Protein AF-A0A7J8LZ00-F1 (afdb_monomer)

Secondary structure (DSSP, 8-state):
----PPPPPHHH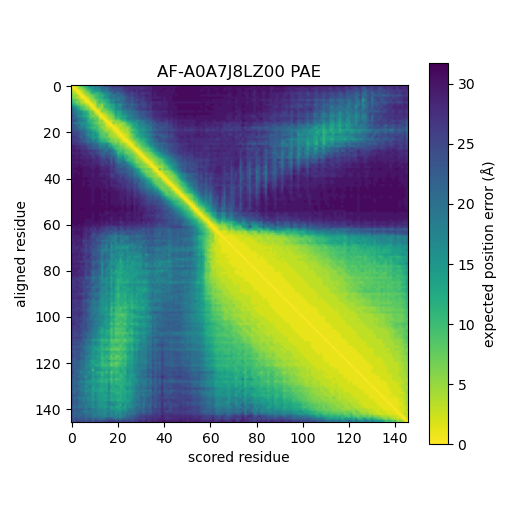HHTTS-THHHHS--------------------------------TT--PPPHHHHHHHHHHHHHHHHHHHHHHHHHHHHHHHHHHHHHHHHHHHHHHHHHHHHHHHHHHHHHHHHHHHHHHHHHHHHHHHHH--

Solvent-accessible surface area (backbone atoms only — not comparable to full-atom values): 9225 Å² total; per-residue (Å²): 136,83,82,80,73,78,77,79,61,68,66,66,65,62,68,70,54,72,65,66,69,77,72,49,74,81,79,75,78,67,73,78,79,76,74,77,79,77,85,70,84,79,77,77,86,76,80,90,77,94,79,82,88,82,86,68,96,78,73,74,77,72,49,74,64,58,51,49,51,52,48,53,54,51,50,52,52,49,52,50,52,51,52,49,53,54,50,50,51,53,51,52,52,52,49,51,52,52,52,52,50,52,52,50,51,52,52,51,52,52,52,50,53,52,50,54,48,51,50,52,54,51,52,54,52,51,51,55,52,49,53,52,51,50,54,52,49,55,53,51,54,57,60,73,75,108

Foldseek 3Di:
DPDPDDDDDPCVPVVVDDCCVLPDDPPPPPVPPPPPPPPDDDPDDDDDDDDDDDDDPPPPPDPPVSVVVVVVVVVVVVVVVVVVVVVVVVVVVVVVVVVVVVVVVVVVVSVVVVVVVVVVVVVVVVVVVVVVVVVVVVVVVVVVVD

Mean predicted aligned error: 16.86 Å

Organism: NCBI:txid34289

pLDDT: mean 75.42, std 23.78, range [36.12, 98.56]

Sequence (146 aa):
MLDNDPIPDIETNIMKWDWSELFSPSQSTGSARSSGTGSDEAKQSLTGGSTSSLKDPKQRVPTIDERKLRRMISNRASARRSRMRKRNYLENLTNEVKQLQIQNQELNNRLKSLSDLNHCLRIDNNRVRFECSILQQEVLDMRQLL

Structure (mmCIF, N/CA/C/O backbone):
data_AF-A0A7J8LZ00-F1
#
_entry.id   AF-A0A7J8LZ00-F1
#
loop_
_atom_site.group_PDB
_atom_site.id
_atom_site.type_symbol
_atom_site.label_atom_id
_atom_site.label_alt_id
_atom_site.label_comp_id
_atom_site.label_asym_id
_atom_site.label_entity_id
_atom_site.label_seq_id
_atom_site.pdbx_PDB_ins_code
_atom_site.Cartn_x
_atom_site.Cartn_y
_atom_site.Cartn_z
_atom_site.occupancy
_atom_site.B_iso_or_equiv
_atom_site.auth_seq_id
_atom_site.auth_comp_id
_atom_site.auth_asym_id
_atom_site.auth_atom_id
_atom_site.pdbx_PDB_model_num
ATOM 1 N N . MET A 1 1 ? -13.843 -10.172 54.013 1.00 38.22 1 MET A N 1
ATOM 2 C CA . MET A 1 1 ? -13.061 -9.060 53.443 1.00 38.22 1 MET A CA 1
ATOM 3 C C . MET A 1 1 ? -13.116 -9.266 51.946 1.00 38.22 1 MET A C 1
ATOM 5 O O . MET A 1 1 ? -12.584 -10.260 51.484 1.00 38.22 1 MET A O 1
ATOM 9 N N . LEU A 1 2 ? -13.936 -8.478 51.248 1.00 43.94 2 LEU A N 1
ATOM 10 C CA . LEU A 1 2 ? -13.966 -8.476 49.787 1.00 43.94 2 LEU A CA 1
ATOM 11 C C . LEU A 1 2 ? -12.918 -7.453 49.375 1.00 43.94 2 LEU A C 1
ATOM 13 O O . LEU A 1 2 ? -13.066 -6.271 49.688 1.00 43.94 2 LEU A O 1
ATOM 17 N N . ASP A 1 3 ? -11.828 -7.946 48.803 1.00 40.94 3 ASP A N 1
ATOM 18 C CA . ASP A 1 3 ? -10.742 -7.117 48.311 1.00 40.94 3 ASP A CA 1
ATOM 19 C C . ASP A 1 3 ? -11.286 -6.255 47.167 1.00 40.94 3 ASP A C 1
ATOM 21 O O . ASP A 1 3 ? -11.651 -6.740 46.097 1.00 40.94 3 ASP A O 1
ATOM 25 N N . ASN A 1 4 ? -11.429 -4.961 47.453 1.00 49.41 4 ASN A N 1
ATOM 26 C CA . ASN A 1 4 ? -11.635 -3.929 46.450 1.00 49.41 4 ASN A CA 1
ATOM 27 C C . ASN A 1 4 ? -10.302 -3.747 45.727 1.00 49.41 4 ASN A C 1
ATOM 29 O O . ASN A 1 4 ? -9.497 -2.892 46.106 1.00 49.41 4 ASN A O 1
ATOM 33 N N . ASP A 1 5 ? -10.061 -4.574 44.715 1.00 47.72 5 ASP A N 1
ATOM 34 C CA . ASP A 1 5 ? -8.969 -4.329 43.786 1.00 47.72 5 ASP A CA 1
ATOM 35 C C . ASP A 1 5 ? -9.212 -2.977 43.087 1.00 47.72 5 ASP A C 1
ATOM 37 O O . ASP A 1 5 ? -10.314 -2.725 42.583 1.00 47.72 5 ASP A O 1
ATOM 41 N N . PRO A 1 6 ? -8.221 -2.068 43.081 1.00 47.00 6 PRO A N 1
ATOM 42 C CA . PRO A 1 6 ? -8.370 -0.759 42.469 1.00 47.00 6 PRO A CA 1
ATOM 43 C C . PRO A 1 6 ? -8.613 -0.912 40.966 1.00 47.00 6 PRO A C 1
ATOM 45 O O . PRO A 1 6 ? -7.846 -1.560 40.252 1.00 47.00 6 PRO A O 1
ATOM 48 N N . ILE A 1 7 ? -9.699 -0.291 40.501 1.00 47.44 7 ILE A N 1
ATOM 49 C CA . ILE A 1 7 ? -10.093 -0.205 39.094 1.00 47.44 7 ILE A CA 1
ATOM 50 C C . ILE A 1 7 ? -8.888 0.317 38.295 1.00 47.44 7 ILE A C 1
ATOM 52 O O . ILE A 1 7 ? -8.407 1.412 38.599 1.00 47.44 7 ILE A O 1
ATOM 56 N N . PRO A 1 8 ? -8.376 -0.419 37.291 1.00 48.66 8 PRO A N 1
ATOM 57 C CA . PRO A 1 8 ? -7.324 0.104 36.437 1.00 48.66 8 PRO A CA 1
ATOM 58 C C . PRO A 1 8 ? -7.873 1.316 35.682 1.00 48.66 8 PRO A C 1
ATOM 60 O O . PRO A 1 8 ? -8.842 1.216 34.928 1.00 48.66 8 PRO A O 1
ATOM 63 N N . ASP A 1 9 ? -7.261 2.467 35.946 1.00 46.03 9 ASP A N 1
ATOM 64 C CA . ASP A 1 9 ? -7.673 3.765 35.437 1.00 46.03 9 ASP A CA 1
ATOM 65 C C . ASP A 1 9 ? -7.636 3.774 33.902 1.00 46.03 9 ASP A C 1
ATOM 67 O O . ASP A 1 9 ? -6.588 3.564 33.277 1.00 46.03 9 ASP A O 1
ATOM 71 N N . ILE A 1 10 ? -8.806 3.974 33.292 1.00 48.97 10 ILE A N 1
ATOM 72 C CA . ILE A 1 10 ? -9.041 3.910 31.840 1.00 48.97 10 ILE A CA 1
ATOM 73 C C . ILE A 1 10 ? -8.188 4.956 31.101 1.00 48.97 10 ILE A C 1
ATOM 75 O O . ILE A 1 10 ? -7.808 4.739 29.945 1.00 48.97 10 ILE A O 1
ATOM 79 N N . GLU A 1 11 ? -7.797 6.041 31.780 1.00 44.59 11 GLU A N 1
ATOM 80 C CA . GLU A 1 11 ? -6.876 7.043 31.235 1.00 44.59 11 GLU A CA 1
ATOM 81 C C . GLU A 1 11 ? -5.511 6.451 30.867 1.00 44.59 11 GLU A C 1
ATOM 83 O O . GLU A 1 11 ? -4.931 6.821 29.844 1.00 44.59 11 GLU A O 1
ATOM 88 N N . THR A 1 12 ? -5.013 5.472 31.627 1.00 48.31 12 THR A N 1
ATOM 89 C CA . THR A 1 12 ? -3.647 4.954 31.442 1.00 48.31 12 THR A CA 1
ATOM 90 C C . THR A 1 12 ? -3.482 4.079 30.200 1.00 48.31 12 THR A C 1
ATOM 92 O O . THR A 1 12 ? -2.375 3.974 29.667 1.00 48.31 12 THR A O 1
ATOM 95 N N . ASN A 1 13 ? -4.563 3.470 29.699 1.00 47.34 13 ASN A N 1
ATOM 96 C CA . ASN A 1 13 ? -4.490 2.559 28.554 1.00 47.34 13 ASN A CA 1
ATOM 97 C C . ASN A 1 13 ? -4.810 3.263 27.228 1.0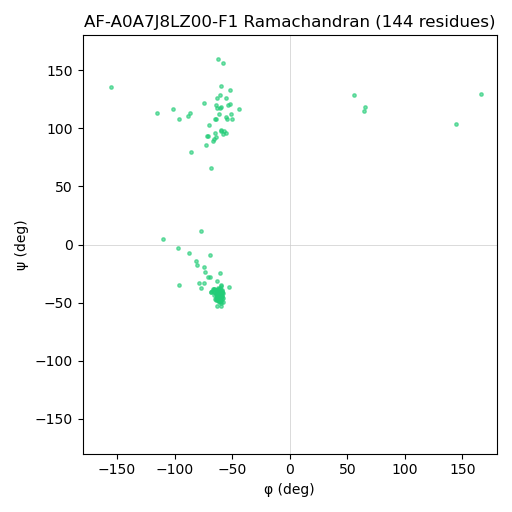0 47.34 13 ASN A C 1
ATOM 99 O O . ASN A 1 13 ? -4.178 2.978 26.216 1.00 47.34 13 ASN A O 1
ATOM 103 N N . ILE A 1 14 ? -5.722 4.240 27.230 1.00 49.75 14 ILE A N 1
ATOM 104 C CA . ILE A 1 14 ? -6.103 4.973 26.011 1.00 49.75 14 ILE A CA 1
ATOM 105 C C . ILE A 1 14 ? -5.063 6.048 25.648 1.00 49.75 14 ILE A C 1
ATOM 107 O O . ILE A 1 14 ? -4.802 6.261 24.463 1.00 49.75 14 ILE A O 1
ATOM 111 N N . MET A 1 15 ? -4.415 6.674 26.642 1.00 51.09 15 MET A N 1
ATOM 112 C CA . MET A 1 15 ? -3.390 7.714 26.429 1.00 51.09 15 MET A CA 1
ATOM 113 C C . MET A 1 15 ? -1.997 7.161 26.098 1.00 51.09 15 MET A C 1
ATOM 115 O O . MET A 1 15 ? -1.128 7.909 25.656 1.00 51.09 15 MET A O 1
ATOM 119 N N . LYS A 1 16 ? -1.752 5.858 26.301 1.00 49.28 16 LYS A N 1
ATOM 120 C CA . LYS A 1 16 ? -0.462 5.229 25.967 1.00 49.28 16 LYS A CA 1
ATOM 121 C C . LYS A 1 16 ? -0.275 5.019 24.461 1.00 49.28 16 LYS A C 1
ATOM 123 O O . LYS A 1 16 ? 0.851 4.839 24.001 1.00 49.28 16 LYS A O 1
ATOM 128 N N . TRP A 1 17 ? -1.368 5.026 23.706 1.00 55.00 17 TRP A N 1
ATOM 129 C CA . TRP A 1 17 ? -1.357 4.842 22.263 1.00 55.00 17 TRP A CA 1
ATOM 130 C C . TRP A 1 17 ? -1.386 6.223 21.616 1.00 55.00 17 TRP A C 1
ATOM 132 O O . TRP A 1 17 ? -2.394 6.923 21.679 1.00 55.00 17 TRP A O 1
ATOM 142 N N . ASP A 1 18 ? -0.265 6.637 21.028 1.00 59.06 18 ASP A N 1
ATOM 143 C CA . ASP A 1 18 ? -0.224 7.855 20.227 1.00 59.06 18 ASP A CA 1
ATOM 144 C C . ASP A 1 18 ? -1.002 7.632 18.919 1.00 59.06 18 ASP A C 1
ATOM 146 O O . ASP A 1 18 ? -0.536 6.984 17.980 1.00 59.06 18 ASP A O 1
ATOM 150 N N . TRP A 1 19 ? -2.224 8.163 18.860 1.00 57.44 19 TRP A N 1
ATOM 151 C CA . TRP A 1 19 ? -3.108 8.066 17.695 1.00 57.44 19 TRP A CA 1
ATOM 152 C C . TRP A 1 19 ? -2.613 8.892 16.494 1.00 57.44 19 TRP A C 1
ATOM 154 O O . TRP A 1 19 ? -3.141 8.745 15.388 1.00 57.44 19 TRP A O 1
ATOM 164 N N . SER A 1 20 ? -1.583 9.726 16.675 1.00 62.44 20 SER A N 1
ATOM 165 C CA . SER A 1 20 ? -1.003 10.574 15.625 1.00 62.44 20 SER A CA 1
ATOM 166 C C . SER A 1 20 ? -0.395 9.763 14.473 1.00 62.44 20 SER A C 1
ATOM 168 O O . SER A 1 20 ? -0.444 10.186 13.313 1.00 62.44 20 SER A O 1
ATOM 170 N N . GLU A 1 21 ? 0.128 8.562 14.746 1.00 59.12 21 GLU A N 1
ATOM 171 C CA . GLU A 1 21 ? 0.709 7.686 13.716 1.00 59.12 21 GLU A CA 1
ATOM 172 C C . GLU A 1 21 ? -0.348 7.073 12.782 1.00 59.12 21 GLU A C 1
ATOM 174 O O . GLU A 1 21 ? -0.076 6.809 11.606 1.00 59.12 21 GLU A O 1
ATOM 179 N N . LEU A 1 22 ? -1.579 6.890 13.267 1.00 55.34 22 LEU A N 1
ATOM 180 C CA . LEU A 1 22 ? -2.662 6.269 12.499 1.00 55.34 22 LEU A CA 1
ATOM 181 C C . LEU A 1 22 ? -3.228 7.205 11.430 1.00 55.34 22 LEU A C 1
ATOM 183 O O . LEU A 1 22 ? -3.598 6.743 10.349 1.00 55.34 22 LEU A O 1
ATOM 187 N N . PHE A 1 23 ? -3.248 8.509 11.713 1.00 55.56 23 PHE A N 1
ATOM 188 C CA . PHE A 1 23 ? -3.744 9.543 10.801 1.00 55.56 23 PHE A CA 1
ATOM 189 C C . PHE A 1 23 ? -2.646 10.230 9.991 1.00 55.56 23 PHE A C 1
ATOM 191 O O . PHE A 1 23 ? -2.952 11.066 9.140 1.00 55.56 23 PHE A O 1
ATOM 198 N N . SER A 1 24 ? -1.378 9.883 10.217 1.00 59.59 24 SER A N 1
ATOM 199 C CA . SER A 1 24 ? -0.278 10.415 9.420 1.00 59.59 24 SER A CA 1
ATOM 200 C C . SER A 1 24 ? -0.424 9.954 7.966 1.00 59.59 24 SER A C 1
ATOM 202 O O . SER A 1 24 ? -0.410 8.742 7.711 1.00 59.59 24 SER A O 1
ATOM 204 N N . PRO A 1 25 ? -0.551 10.884 6.995 1.00 53.25 25 PRO A N 1
ATOM 205 C CA . PRO A 1 25 ? -0.499 10.535 5.587 1.00 53.25 25 PRO A CA 1
ATOM 206 C C . PRO A 1 25 ? 0.811 9.797 5.345 1.00 53.25 25 PRO A C 1
ATOM 208 O O . PRO A 1 25 ? 1.877 10.315 5.689 1.00 53.25 25 PRO A O 1
ATOM 211 N N . SER A 1 26 ? 0.753 8.593 4.769 1.00 55.91 26 SER A N 1
ATOM 212 C CA . SER A 1 26 ? 1.959 7.944 4.267 1.00 55.91 26 SER A CA 1
ATOM 213 C C . SER A 1 26 ? 2.601 8.942 3.311 1.00 55.91 26 SER A C 1
ATOM 215 O O . SER A 1 26 ? 2.035 9.217 2.248 1.00 55.91 26 SER A O 1
ATOM 217 N N . GLN A 1 27 ? 3.719 9.555 3.709 1.00 50.97 27 GLN A N 1
ATOM 218 C CA . GLN A 1 27 ? 4.446 10.446 2.825 1.00 50.97 27 GLN A CA 1
ATOM 219 C C . GLN A 1 27 ? 4.950 9.574 1.686 1.00 50.97 27 GLN A C 1
ATOM 221 O O . GLN A 1 27 ? 5.961 8.885 1.791 1.00 50.97 27 GLN A O 1
ATOM 226 N N . SER A 1 28 ? 4.177 9.566 0.604 1.00 47.03 28 SER A N 1
ATOM 227 C CA . SER A 1 28 ? 4.626 9.162 -0.708 1.00 47.03 28 SER A CA 1
ATOM 228 C C . SER A 1 28 ? 5.836 10.041 -0.986 1.00 47.03 28 SER A C 1
ATOM 230 O O . SER A 1 28 ? 5.704 11.180 -1.439 1.00 47.03 28 SER A O 1
ATOM 232 N N . THR A 1 29 ? 7.029 9.517 -0.716 1.00 50.34 29 THR A N 1
ATOM 233 C CA . THR A 1 29 ? 8.264 9.980 -1.336 1.00 50.34 29 THR A CA 1
ATOM 234 C C . THR A 1 29 ? 8.180 9.577 -2.805 1.00 50.34 29 THR A C 1
ATOM 236 O O . THR A 1 29 ? 8.899 8.719 -3.309 1.00 50.34 29 THR A O 1
ATOM 239 N N . GLY A 1 30 ? 7.225 10.192 -3.507 1.00 45.91 30 GLY A N 1
ATOM 240 C CA . GLY A 1 30 ? 7.179 10.220 -4.947 1.00 45.91 30 GLY A CA 1
ATOM 241 C C . GLY A 1 30 ? 8.472 10.889 -5.348 1.00 45.91 30 GLY A C 1
ATOM 242 O O . GLY A 1 30 ? 8.608 12.105 -5.236 1.00 45.91 30 GLY A O 1
ATOM 243 N N . SER A 1 31 ? 9.457 10.066 -5.701 1.00 47.28 31 SER A N 1
ATOM 244 C CA . SER A 1 31 ? 10.729 10.513 -6.232 1.00 47.28 31 SER A CA 1
ATOM 245 C C . SER A 1 31 ? 10.398 11.480 -7.359 1.00 47.28 31 SER A C 1
ATOM 247 O O . SER A 1 31 ? 9.827 11.082 -8.380 1.00 47.28 31 SER A O 1
ATOM 249 N N . ALA A 1 32 ? 10.639 12.769 -7.107 1.00 45.66 32 ALA A N 1
ATOM 250 C CA . ALA A 1 32 ? 10.426 13.825 -8.071 1.00 45.66 32 ALA A CA 1
ATOM 251 C C . ALA A 1 32 ? 11.139 13.387 -9.347 1.00 45.66 32 ALA A C 1
ATOM 253 O O . ALA A 1 32 ? 12.361 13.240 -9.373 1.00 45.66 32 ALA A O 1
ATOM 254 N N . ARG A 1 33 ? 10.353 13.096 -10.386 1.00 48.66 33 ARG A N 1
ATOM 255 C CA . ARG A 1 33 ? 10.868 12.736 -11.700 1.00 48.66 33 ARG A CA 1
ATOM 256 C C . ARG A 1 33 ? 11.604 13.963 -12.219 1.00 48.66 33 ARG A C 1
ATOM 258 O O . ARG A 1 33 ? 11.001 14.835 -12.839 1.00 48.66 33 ARG A O 1
ATOM 265 N N . SER A 1 34 ? 12.907 14.035 -11.970 1.00 48.25 34 SER A N 1
ATOM 266 C CA . SER A 1 34 ? 13.804 14.842 -12.778 1.00 48.25 34 SER A CA 1
ATOM 267 C C . SER A 1 34 ? 13.814 14.190 -14.155 1.00 48.25 34 SER A C 1
ATOM 269 O O . SER A 1 34 ? 14.526 13.229 -14.444 1.00 48.25 34 SER A O 1
ATOM 271 N N . SER A 1 35 ? 12.902 14.663 -15.000 1.00 46.06 35 SER A N 1
ATOM 272 C CA . SER A 1 35 ? 12.918 14.401 -16.428 1.00 46.06 35 SER A CA 1
ATOM 273 C C . SER A 1 35 ? 14.267 14.882 -16.944 1.00 46.06 35 SER A C 1
ATOM 275 O O . SER A 1 35 ? 14.483 16.076 -17.126 1.00 46.06 35 SER A O 1
ATOM 277 N N . GLY A 1 36 ? 15.205 13.948 -17.097 1.00 41.84 36 GLY A N 1
ATOM 278 C CA . GLY A 1 36 ? 16.473 14.193 -17.755 1.00 41.84 36 GLY A CA 1
ATOM 279 C C . GLY A 1 36 ? 16.188 14.628 -19.183 1.00 41.84 36 GLY A C 1
ATOM 280 O O . GLY A 1 36 ? 15.908 13.795 -20.045 1.00 41.84 36 GLY A O 1
ATOM 281 N N . THR A 1 37 ? 16.220 15.939 -19.403 1.00 48.22 37 THR A N 1
ATOM 282 C CA . THR A 1 37 ? 16.294 16.570 -20.716 1.00 48.22 37 THR A CA 1
ATOM 283 C C . THR A 1 37 ? 17.558 16.057 -21.394 1.00 48.22 37 THR A C 1
ATOM 285 O O . THR A 1 37 ? 18.663 16.534 -21.151 1.00 48.22 37 THR A O 1
ATOM 288 N N . GLY A 1 38 ? 17.392 15.021 -22.214 1.00 39.56 38 GLY A N 1
ATOM 289 C CA . GLY A 1 38 ? 18.374 14.633 -23.210 1.00 39.56 38 GLY A CA 1
ATOM 290 C C . GLY A 1 38 ? 18.349 15.675 -24.316 1.00 39.56 38 GLY A C 1
ATOM 291 O O . GLY A 1 38 ? 17.521 15.596 -25.219 1.00 39.56 38 GLY A O 1
ATOM 292 N N . SER A 1 39 ? 19.224 16.671 -24.209 1.00 48.56 39 SER A N 1
ATOM 293 C CA . SER A 1 39 ? 19.560 17.565 -25.312 1.00 48.56 39 SER A CA 1
ATOM 294 C C . SER A 1 39 ? 20.295 16.761 -26.384 1.00 48.56 39 SER A C 1
ATOM 296 O O . SER A 1 39 ? 21.516 16.663 -26.355 1.00 48.56 39 SER A O 1
ATOM 298 N N . ASP A 1 40 ? 19.547 16.168 -27.313 1.00 42.97 40 ASP A N 1
ATOM 299 C CA . ASP A 1 40 ? 20.074 15.753 -28.610 1.00 42.97 40 ASP A CA 1
ATOM 300 C C . ASP A 1 40 ? 19.634 16.798 -29.641 1.00 42.97 40 ASP A C 1
ATOM 302 O O . ASP A 1 40 ? 18.446 17.043 -29.856 1.00 42.97 40 ASP A O 1
ATOM 306 N N . GLU A 1 41 ? 20.635 17.456 -30.220 1.00 41.00 41 GLU A N 1
ATOM 307 C CA . GLU A 1 41 ? 20.539 18.557 -31.171 1.00 41.00 41 GLU A CA 1
ATOM 308 C C . GLU A 1 41 ? 19.486 18.325 -32.266 1.00 41.00 41 GLU A C 1
ATOM 310 O O . GLU A 1 41 ? 19.619 17.462 -33.141 1.00 41.00 41 GLU A O 1
ATOM 315 N N . ALA A 1 42 ? 18.468 19.184 -32.279 1.00 36.31 42 ALA A N 1
ATOM 316 C CA . ALA A 1 42 ? 17.600 19.366 -33.427 1.00 36.31 42 ALA A CA 1
ATOM 317 C C . ALA A 1 42 ? 18.386 20.092 -34.529 1.00 36.31 42 ALA A C 1
ATOM 319 O O . ALA A 1 42 ? 18.444 21.322 -34.575 1.00 36.31 42 ALA A O 1
ATOM 320 N N . LYS A 1 43 ? 18.994 19.330 -35.445 1.00 45.97 43 LYS A N 1
ATOM 321 C CA . LYS A 1 43 ? 19.417 19.881 -36.734 1.00 45.97 43 LYS A CA 1
ATOM 322 C C . LYS A 1 43 ? 18.169 20.289 -37.501 1.00 45.97 43 LYS A C 1
ATOM 324 O O . LYS A 1 43 ? 17.394 19.447 -37.951 1.00 45.97 43 LYS A O 1
ATOM 329 N N . GLN A 1 44 ? 17.984 21.599 -37.591 1.00 44.38 44 GLN A N 1
ATOM 330 C CA . GLN A 1 44 ? 16.930 22.238 -38.351 1.00 44.38 44 GLN A CA 1
ATOM 331 C C . GLN A 1 44 ? 16.961 21.735 -39.795 1.00 44.38 44 GLN A C 1
ATOM 333 O O . GLN A 1 44 ? 17.949 21.860 -40.517 1.00 44.38 44 GLN A O 1
ATOM 338 N N . SER A 1 45 ? 15.841 21.139 -40.183 1.00 43.78 45 SER A N 1
ATOM 339 C CA . SER A 1 45 ? 15.426 20.991 -41.565 1.00 43.78 45 SER A CA 1
ATOM 340 C C . SER A 1 45 ? 15.260 22.391 -42.153 1.00 43.78 45 SER A C 1
ATOM 342 O O . SER A 1 45 ? 14.326 23.101 -41.783 1.00 43.78 45 SER A O 1
ATOM 344 N N . LEU A 1 46 ? 16.126 22.758 -43.093 1.00 41.88 46 LEU A N 1
ATOM 345 C CA . LEU A 1 46 ? 15.856 23.828 -44.040 1.00 41.88 46 LEU A CA 1
ATOM 346 C C . LEU A 1 46 ? 15.780 23.231 -45.448 1.00 41.88 46 LEU A C 1
ATOM 348 O O . LEU A 1 46 ? 16.757 22.717 -45.982 1.00 41.88 46 LEU A O 1
ATOM 352 N N . THR A 1 47 ? 14.556 23.316 -45.971 1.00 36.59 47 THR A N 1
ATOM 353 C CA . THR A 1 47 ? 14.194 23.677 -47.348 1.00 36.59 47 THR A CA 1
ATOM 354 C C . THR A 1 47 ? 14.606 22.740 -48.483 1.00 36.59 47 THR A C 1
ATOM 356 O O . THR A 1 47 ? 15.779 22.548 -48.788 1.00 36.59 47 THR A O 1
ATOM 359 N N . GLY A 1 48 ? 13.589 22.225 -49.180 1.00 44.81 48 GLY A N 1
ATOM 360 C CA . GLY A 1 48 ? 13.743 21.653 -50.511 1.00 44.81 48 GLY A CA 1
ATOM 361 C C . GLY A 1 48 ? 14.235 22.679 -51.536 1.00 44.81 48 GLY A C 1
ATOM 362 O O . GLY A 1 48 ? 14.094 23.885 -51.350 1.00 44.81 48 GLY A O 1
ATOM 363 N N . GLY A 1 49 ? 14.786 22.163 -52.632 1.00 36.12 49 GLY A N 1
ATOM 364 C CA . GLY A 1 49 ? 15.201 22.948 -53.790 1.00 36.12 49 GLY A CA 1
ATOM 365 C C . GLY A 1 49 ? 16.469 22.385 -54.420 1.00 36.12 49 GLY A C 1
ATOM 366 O O . GLY A 1 49 ? 17.563 22.556 -53.895 1.00 36.12 49 GLY A O 1
ATOM 367 N N . SER A 1 50 ? 16.321 21.693 -55.548 1.00 49.97 50 SER A N 1
ATOM 368 C CA . SER A 1 50 ? 17.418 21.423 -56.480 1.00 49.97 50 SER A CA 1
ATOM 369 C C . SER A 1 50 ? 18.143 22.725 -56.838 1.00 49.97 50 SER A C 1
ATOM 371 O O . SER A 1 50 ? 17.451 23.664 -57.199 1.00 49.97 50 SER A O 1
ATOM 373 N N . THR A 1 51 ? 19.484 22.752 -56.806 1.00 43.38 51 THR A N 1
ATOM 374 C CA . THR A 1 51 ? 20.382 23.242 -57.884 1.00 43.38 51 THR A CA 1
ATOM 375 C C . THR A 1 51 ? 21.827 23.440 -57.395 1.00 43.38 51 THR A C 1
ATOM 377 O O . THR A 1 51 ? 22.066 24.139 -56.420 1.00 43.38 51 THR A O 1
ATOM 380 N N . SER A 1 52 ? 22.762 22.856 -58.158 1.00 44.75 52 SER A N 1
ATOM 381 C CA . SER A 1 52 ? 24.119 23.334 -58.506 1.00 44.75 52 SER A CA 1
ATOM 382 C C . SER A 1 52 ? 25.161 23.716 -57.436 1.00 44.75 52 SER A C 1
ATOM 384 O O . SER A 1 52 ? 24.968 24.661 -56.687 1.00 44.75 52 SER A O 1
ATOM 386 N N . SER A 1 53 ? 26.355 23.113 -57.595 1.00 46.66 53 SER A N 1
ATOM 387 C CA . SER A 1 53 ? 27.695 23.714 -57.388 1.00 46.66 53 SER A CA 1
ATOM 388 C C . SER A 1 53 ? 28.041 24.152 -55.952 1.00 46.66 53 SER A C 1
ATOM 390 O O . SER A 1 53 ? 27.455 25.066 -55.407 1.00 46.66 53 SER A O 1
ATOM 392 N N . LEU A 1 54 ? 29.018 23.573 -55.251 1.00 40.72 54 LEU A N 1
ATOM 393 C CA . LEU A 1 54 ? 30.431 23.415 -55.603 1.00 40.72 54 LEU A CA 1
ATOM 394 C C . LEU A 1 54 ? 31.001 22.208 -54.839 1.00 40.72 54 LEU A C 1
ATOM 396 O O . LEU A 1 54 ? 30.728 22.019 -53.656 1.00 40.72 54 LEU A O 1
ATOM 400 N N . LYS A 1 55 ? 31.774 21.366 -55.526 1.00 45.53 55 LYS A N 1
ATOM 401 C CA . LYS A 1 55 ? 32.380 20.161 -54.951 1.00 45.53 55 LYS A CA 1
ATOM 402 C C . LYS A 1 55 ? 33.716 20.516 -54.303 1.00 45.53 55 LYS A C 1
ATOM 404 O O . LYS A 1 55 ? 34.673 20.818 -55.007 1.00 45.53 55 LYS A O 1
ATOM 409 N N . ASP A 1 56 ? 33.782 20.409 -52.984 1.00 49.34 56 ASP A N 1
ATOM 410 C CA . ASP A 1 56 ? 35.035 20.321 -52.236 1.00 49.34 56 ASP A CA 1
ATOM 411 C C . ASP A 1 56 ? 35.622 18.900 -52.446 1.00 49.34 56 ASP A C 1
ATOM 413 O O . ASP A 1 56 ? 34.927 17.909 -52.183 1.00 49.34 56 ASP A O 1
ATOM 417 N N . PRO A 1 57 ? 36.853 18.716 -52.968 1.00 44.84 57 PRO A N 1
ATOM 418 C CA . PRO A 1 57 ? 37.307 17.422 -53.497 1.00 44.84 57 PRO A CA 1
ATOM 419 C C . PRO A 1 57 ? 37.698 16.382 -52.428 1.00 44.84 57 PRO A C 1
ATOM 421 O O . PRO A 1 57 ? 38.266 15.342 -52.758 1.00 44.84 57 PRO A O 1
ATOM 424 N N . LYS A 1 58 ? 37.391 16.609 -51.144 1.00 48.72 58 LYS A N 1
ATOM 425 C CA . LYS A 1 58 ? 37.718 15.674 -50.047 1.00 48.72 58 LYS A CA 1
ATOM 426 C C . LYS A 1 58 ? 36.517 14.968 -49.420 1.00 48.72 58 LYS A C 1
ATOM 428 O O . LYS A 1 58 ? 36.698 14.183 -48.489 1.00 48.72 58 LYS A O 1
ATOM 433 N N . GLN A 1 59 ? 35.307 15.160 -49.938 1.00 55.12 59 GLN A N 1
ATOM 434 C CA . GLN A 1 59 ? 34.136 14.445 -49.436 1.00 55.12 59 GLN A CA 1
ATOM 435 C C . GLN A 1 59 ? 34.013 13.089 -50.142 1.00 55.12 59 GLN A C 1
ATOM 437 O O . GLN A 1 59 ? 33.260 12.918 -51.099 1.00 55.12 59 GLN A O 1
ATOM 442 N N . ARG A 1 60 ? 34.814 12.113 -49.686 1.00 63.81 60 ARG A N 1
ATOM 443 C CA . ARG A 1 60 ? 34.681 10.713 -50.111 1.00 63.81 60 ARG A CA 1
ATOM 444 C C . ARG A 1 60 ? 33.247 10.273 -49.828 1.00 63.81 60 ARG A C 1
ATOM 446 O O . ARG A 1 60 ? 32.855 10.145 -48.669 1.00 63.81 60 ARG A O 1
ATOM 453 N N . VAL A 1 61 ? 32.454 10.077 -50.880 1.00 69.94 61 VAL A N 1
ATOM 454 C CA . VAL A 1 61 ? 31.141 9.441 -50.761 1.00 69.94 61 VAL A CA 1
ATOM 455 C C . VAL A 1 61 ? 31.402 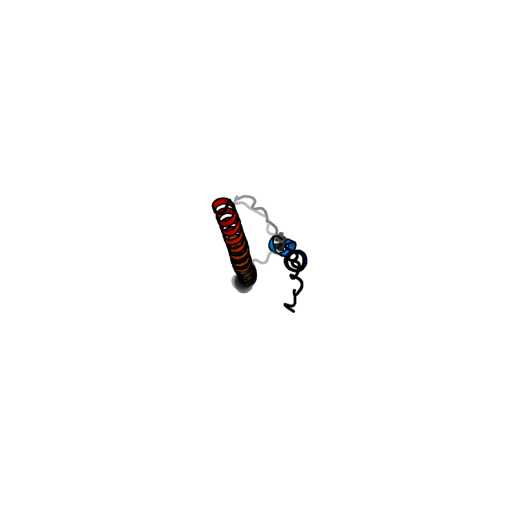8.049 -50.176 1.00 69.94 61 VAL A C 1
ATOM 457 O O . VAL A 1 61 ? 32.146 7.287 -50.795 1.00 69.94 61 VAL A O 1
ATOM 460 N N . PRO A 1 62 ? 30.878 7.722 -48.979 1.00 69.62 62 PRO A N 1
ATOM 461 C CA . PRO A 1 62 ? 31.159 6.441 -48.352 1.00 69.62 62 PRO A CA 1
ATOM 462 C C . PRO A 1 62 ? 30.671 5.329 -49.271 1.00 69.62 62 PRO A C 1
ATOM 464 O O . PRO A 1 62 ? 29.568 5.409 -49.827 1.00 69.62 62 PRO A O 1
ATOM 467 N N . THR A 1 63 ? 31.495 4.298 -49.424 1.00 85.19 63 THR A N 1
ATOM 468 C CA . THR A 1 63 ? 31.136 3.138 -50.236 1.00 85.19 63 THR A CA 1
ATOM 469 C C . THR A 1 63 ? 29.849 2.511 -49.697 1.00 85.19 63 THR A C 1
ATOM 471 O O . THR A 1 63 ? 29.477 2.671 -48.525 1.00 85.19 63 THR A O 1
ATOM 474 N N . ILE A 1 64 ? 29.127 1.794 -50.560 1.00 84.12 64 ILE A N 1
ATOM 475 C CA . ILE A 1 64 ? 27.891 1.104 -50.170 1.00 84.12 64 ILE A CA 1
ATOM 476 C C . ILE A 1 64 ? 28.140 0.211 -48.941 1.00 84.12 64 ILE A C 1
ATOM 478 O O . ILE A 1 64 ? 27.293 0.150 -48.046 1.00 84.12 64 ILE A O 1
ATOM 482 N N . ASP A 1 65 ? 29.316 -0.408 -48.850 1.00 89.94 65 ASP A N 1
ATOM 483 C CA . ASP A 1 65 ? 29.672 -1.311 -47.760 1.00 89.94 65 ASP A CA 1
ATOM 484 C C . ASP A 1 65 ? 30.031 -0.579 -46.461 1.00 89.94 65 ASP A C 1
ATOM 486 O O . ASP A 1 65 ? 29.569 -0.986 -45.393 1.00 89.94 65 ASP A O 1
ATOM 490 N N . GLU A 1 66 ? 30.703 0.574 -46.520 1.00 92.12 66 GLU A N 1
ATOM 491 C CA . GLU A 1 66 ? 30.886 1.435 -45.341 1.00 92.12 66 GLU A CA 1
ATOM 492 C C . GLU A 1 66 ? 29.545 1.935 -44.786 1.00 92.12 66 GLU A C 1
ATOM 494 O O . GLU A 1 66 ? 29.322 1.952 -43.570 1.00 92.12 66 GLU A O 1
ATOM 499 N N . ARG A 1 67 ? 28.609 2.314 -45.668 1.00 93.50 67 ARG A N 1
ATOM 500 C CA . ARG A 1 67 ? 27.256 2.723 -45.264 1.00 93.50 67 ARG A CA 1
ATOM 501 C C . ARG A 1 67 ? 26.496 1.561 -44.619 1.00 93.50 67 ARG A C 1
ATOM 503 O O . ARG A 1 67 ? 25.828 1.774 -43.603 1.00 93.50 67 ARG A O 1
ATOM 510 N N . LYS A 1 68 ? 26.586 0.347 -45.175 1.00 94.69 68 LYS A N 1
ATOM 511 C CA . LYS A 1 68 ? 25.986 -0.864 -44.586 1.00 94.69 68 LYS A CA 1
ATOM 512 C C . LYS A 1 68 ? 26.576 -1.164 -43.208 1.00 94.69 68 LYS A C 1
ATOM 514 O O . LYS A 1 68 ? 25.809 -1.382 -42.271 1.00 94.69 68 LYS A O 1
ATOM 519 N N . LEU A 1 69 ? 27.900 -1.103 -43.056 1.00 95.00 69 LEU A N 1
ATOM 520 C CA . LEU A 1 69 ? 28.575 -1.346 -41.779 1.00 95.00 69 LEU A CA 1
ATOM 521 C C . LEU A 1 69 ? 28.130 -0.340 -40.708 1.00 95.00 69 LEU A C 1
ATOM 523 O O . LEU A 1 69 ? 27.727 -0.735 -39.613 1.00 95.00 69 LEU A O 1
ATOM 527 N N . ARG A 1 70 ? 28.094 0.957 -41.042 1.00 96.06 70 ARG A N 1
ATOM 528 C CA . ARG A 1 70 ? 27.588 2.003 -40.133 1.00 96.06 70 ARG A CA 1
ATOM 529 C C . ARG A 1 70 ? 26.135 1.754 -39.716 1.00 96.06 70 ARG A C 1
ATOM 531 O O . ARG A 1 70 ? 25.809 1.900 -38.538 1.00 96.06 70 ARG A O 1
ATOM 538 N N . ARG A 1 71 ? 25.265 1.336 -40.646 1.00 96.19 71 ARG A N 1
ATOM 539 C CA . ARG A 1 71 ? 23.870 0.968 -40.333 1.00 96.19 71 ARG A CA 1
ATOM 540 C C . ARG A 1 71 ? 23.790 -0.244 -39.413 1.00 96.19 71 ARG A C 1
ATOM 542 O O . ARG A 1 71 ? 23.001 -0.222 -38.477 1.00 96.19 71 ARG A O 1
ATOM 549 N N . MET A 1 72 ? 24.611 -1.267 -39.637 1.00 97.44 72 MET A N 1
ATOM 550 C CA . MET A 1 72 ? 24.644 -2.464 -38.796 1.00 97.44 72 MET A CA 1
ATOM 551 C C . MET A 1 72 ? 25.048 -2.125 -37.358 1.00 97.44 72 MET A C 1
ATOM 553 O O . MET A 1 72 ? 24.384 -2.551 -36.415 1.00 97.44 72 MET A O 1
ATOM 557 N N . ILE A 1 73 ? 26.081 -1.297 -37.184 1.00 97.31 73 ILE A N 1
ATOM 558 C CA . ILE A 1 73 ? 26.537 -0.843 -35.864 1.00 97.31 73 ILE A CA 1
ATOM 559 C C . ILE A 1 73 ? 25.464 0.023 -35.191 1.00 97.31 73 ILE A C 1
ATOM 561 O O . ILE A 1 73 ? 25.116 -0.220 -34.034 1.00 97.31 73 ILE A O 1
ATOM 565 N N . SER A 1 74 ? 24.888 0.988 -35.917 1.00 97.94 74 SER A N 1
ATOM 566 C CA . SER A 1 74 ? 23.841 1.869 -35.385 1.00 97.94 74 SER A CA 1
ATOM 567 C C . SER A 1 74 ? 22.579 1.096 -34.988 1.00 97.94 74 SER A C 1
ATOM 569 O O . SER A 1 74 ? 22.079 1.270 -33.876 1.00 97.94 74 SER A O 1
ATOM 571 N N . ASN A 1 75 ? 22.111 0.170 -35.831 1.00 98.25 75 ASN A N 1
ATOM 572 C CA . ASN A 1 75 ? 20.960 -0.684 -35.530 1.00 98.25 75 ASN A CA 1
ATOM 573 C C . ASN A 1 75 ? 21.237 -1.630 -34.366 1.00 98.25 75 ASN A C 1
ATOM 575 O O . ASN A 1 75 ? 20.371 -1.847 -33.521 1.00 98.25 75 ASN A O 1
ATOM 579 N N . ARG A 1 76 ? 22.456 -2.168 -34.267 1.00 98.19 76 ARG A N 1
ATOM 580 C CA . ARG A 1 76 ? 22.852 -2.970 -33.109 1.00 98.19 76 ARG A CA 1
ATOM 581 C C . ARG A 1 76 ? 22.783 -2.141 -31.826 1.00 98.19 76 ARG A C 1
ATOM 583 O O . ARG A 1 76 ? 22.229 -2.599 -30.826 1.00 98.19 76 ARG A O 1
ATOM 590 N N . ALA A 1 77 ? 23.298 -0.913 -31.853 1.00 98.31 77 ALA A N 1
ATOM 591 C CA . ALA A 1 77 ? 23.246 -0.003 -30.715 1.00 98.31 77 ALA A CA 1
ATOM 592 C C . ALA A 1 77 ? 21.809 0.433 -30.377 1.00 98.31 77 ALA A C 1
ATOM 594 O O . ALA A 1 77 ? 21.444 0.487 -29.201 1.00 98.31 77 ALA A O 1
ATOM 595 N N . SER A 1 78 ? 20.967 0.720 -31.374 1.00 97.88 78 SER A N 1
ATOM 596 C CA . SER A 1 78 ? 19.566 1.107 -31.163 1.00 97.88 78 SER A CA 1
ATOM 597 C C . SER A 1 78 ? 18.729 -0.056 -30.627 1.00 97.88 78 SER A C 1
ATOM 599 O O . SER A 1 78 ? 17.982 0.137 -29.668 1.00 97.88 78 SER A O 1
ATOM 601 N N . ALA A 1 79 ? 18.925 -1.276 -31.137 1.00 98.38 79 ALA A N 1
ATOM 602 C CA . ALA A 1 79 ? 18.296 -2.483 -30.612 1.00 98.38 79 ALA A CA 1
ATOM 603 C C . ALA A 1 79 ? 18.710 -2.743 -29.157 1.00 98.38 79 ALA A C 1
ATOM 605 O O . ALA A 1 79 ? 17.851 -3.013 -28.317 1.00 98.38 79 ALA A O 1
ATOM 606 N N . ARG A 1 80 ? 20.003 -2.589 -28.823 1.00 98.44 80 ARG A N 1
ATOM 607 C CA . ARG A 1 80 ? 20.486 -2.694 -27.434 1.00 98.44 80 ARG A CA 1
ATOM 608 C C . ARG A 1 80 ? 19.822 -1.651 -26.537 1.00 98.44 80 ARG A C 1
ATOM 610 O O . ARG A 1 80 ? 19.292 -2.018 -25.494 1.00 98.44 80 ARG A O 1
ATOM 617 N N . ARG A 1 81 ? 19.794 -0.379 -26.949 1.00 98.56 81 ARG A N 1
ATOM 618 C CA . ARG A 1 81 ? 19.133 0.702 -26.193 1.00 98.56 81 ARG A CA 1
ATOM 619 C C . ARG A 1 81 ? 17.641 0.444 -26.005 1.00 98.56 81 ARG A C 1
ATOM 621 O O . ARG A 1 81 ? 17.133 0.638 -24.909 1.00 98.56 81 ARG A O 1
ATOM 628 N N . SER A 1 82 ? 16.954 -0.041 -27.036 1.00 98.56 82 SER A N 1
ATOM 629 C CA . SER A 1 82 ? 15.533 -0.392 -26.956 1.00 98.56 82 SER A CA 1
ATOM 630 C C . SER A 1 82 ? 15.281 -1.515 -25.944 1.00 98.56 82 SER A C 1
ATOM 632 O O . SER 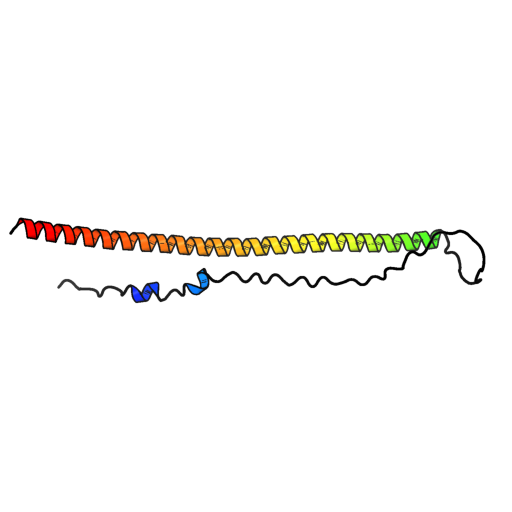A 1 82 ? 14.437 -1.372 -25.060 1.00 98.56 82 SER A O 1
ATOM 634 N N . ARG A 1 83 ? 16.084 -2.590 -25.993 1.00 98.56 83 ARG A N 1
ATOM 635 C CA . ARG A 1 83 ? 16.022 -3.686 -25.010 1.00 98.56 83 ARG A CA 1
ATOM 636 C C . ARG A 1 83 ? 16.300 -3.195 -23.589 1.00 98.56 83 ARG A C 1
ATOM 638 O O . ARG A 1 83 ? 15.564 -3.564 -22.682 1.00 98.56 83 ARG A O 1
ATOM 645 N N . MET A 1 84 ? 17.308 -2.340 -23.405 1.00 98.50 84 MET A N 1
ATOM 646 C CA . MET A 1 84 ? 17.623 -1.754 -22.097 1.00 98.50 84 MET A CA 1
ATOM 647 C C . MET A 1 84 ? 16.476 -0.894 -21.563 1.00 98.50 84 MET A C 1
ATOM 649 O O . MET A 1 84 ? 16.074 -1.081 -20.423 1.00 98.50 84 MET A O 1
ATOM 653 N N . ARG A 1 85 ? 15.883 -0.018 -22.386 1.00 98.50 85 ARG A N 1
ATOM 654 C CA . ARG A 1 85 ? 14.715 0.778 -21.972 1.00 98.50 85 ARG A CA 1
ATOM 655 C C . ARG A 1 85 ? 13.545 -0.103 -21.545 1.00 98.50 85 ARG A C 1
ATOM 657 O O . ARG A 1 85 ? 12.951 0.155 -20.505 1.00 98.50 85 ARG A O 1
ATOM 664 N N . LYS A 1 86 ? 13.244 -1.159 -22.312 1.00 98.44 86 LYS A N 1
ATOM 665 C CA . LYS A 1 86 ? 12.177 -2.106 -21.957 1.00 98.44 86 LYS A CA 1
ATOM 666 C C . LYS A 1 86 ? 12.481 -2.829 -20.643 1.00 98.44 86 LYS A C 1
ATOM 668 O O . LYS A 1 86 ? 11.588 -2.953 -19.817 1.00 98.44 86 LYS A O 1
ATOM 673 N N . ARG A 1 87 ? 13.729 -3.266 -20.432 1.00 98.44 87 ARG A N 1
ATOM 674 C CA . ARG A 1 87 ? 14.158 -3.891 -19.172 1.00 98.44 87 ARG A CA 1
ATOM 675 C C . ARG A 1 87 ? 13.976 -2.943 -17.985 1.00 98.44 87 ARG A C 1
ATOM 677 O O . ARG A 1 87 ? 13.330 -3.332 -17.024 1.00 98.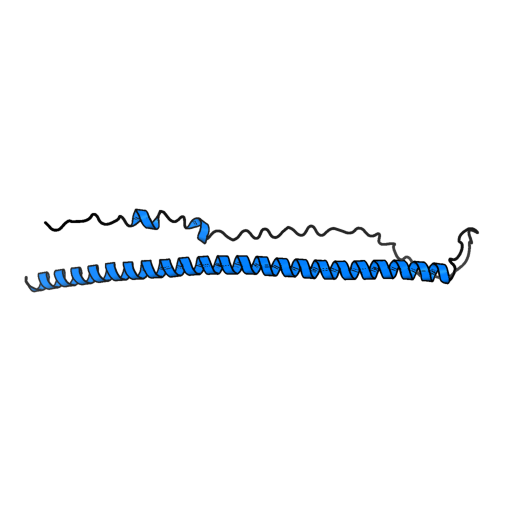44 87 ARG A O 1
ATOM 684 N N . ASN A 1 88 ? 14.470 -1.712 -18.088 1.00 98.31 88 ASN A N 1
ATOM 685 C CA . ASN A 1 88 ? 14.360 -0.725 -17.011 1.00 98.31 88 ASN A CA 1
ATOM 686 C C . ASN A 1 88 ? 12.895 -0.385 -16.701 1.00 98.31 88 ASN A C 1
ATOM 688 O O . ASN A 1 88 ? 12.531 -0.241 -15.543 1.00 98.31 88 ASN A O 1
ATOM 692 N N . TYR A 1 89 ? 12.035 -0.289 -17.720 1.00 98.44 89 TYR A N 1
ATOM 693 C CA . TYR A 1 89 ? 10.604 -0.062 -17.509 1.00 98.44 89 TYR A CA 1
ATOM 694 C C . TYR A 1 89 ? 9.942 -1.212 -16.737 1.00 98.44 89 TYR A C 1
ATOM 696 O O . TYR A 1 89 ? 9.194 -0.966 -15.797 1.00 98.44 89 TYR A O 1
ATOM 704 N N . LEU A 1 90 ? 10.251 -2.464 -17.095 1.00 98.56 90 LEU A N 1
ATOM 705 C CA . LEU A 1 90 ? 9.738 -3.637 -16.380 1.00 98.56 90 LEU A CA 1
ATOM 706 C C . LEU A 1 90 ? 10.246 -3.699 -14.935 1.00 98.56 90 LEU A C 1
ATOM 708 O O . LEU A 1 90 ? 9.489 -4.049 -14.034 1.00 98.56 90 LEU A O 1
ATOM 712 N N . GLU A 1 91 ? 11.509 -3.346 -14.710 1.00 98.38 91 GLU A N 1
ATOM 713 C CA . GLU A 1 91 ? 12.096 -3.268 -13.371 1.00 98.38 91 GLU A CA 1
ATOM 714 C C . GLU A 1 91 ? 11.415 -2.189 -12.522 1.00 98.38 91 GLU A C 1
ATOM 716 O O . GLU A 1 91 ? 10.996 -2.472 -11.402 1.00 98.38 91 GLU A O 1
ATOM 721 N N . ASN A 1 92 ? 11.206 -0.995 -13.081 1.00 98.19 92 ASN A N 1
ATOM 722 C CA . ASN A 1 92 ? 10.485 0.084 -12.409 1.00 98.19 92 ASN A CA 1
ATOM 723 C C . ASN A 1 92 ? 9.061 -0.335 -12.034 1.00 98.19 92 ASN A C 1
ATOM 725 O O . ASN A 1 92 ? 8.667 -0.160 -10.886 1.00 98.19 92 ASN A O 1
ATOM 729 N N . LEU A 1 93 ? 8.320 -0.946 -12.966 1.00 98.50 93 LEU A N 1
ATOM 730 C CA . LEU A 1 93 ? 6.964 -1.427 -12.700 1.00 98.50 93 LEU A CA 1
ATOM 731 C C . LEU A 1 93 ? 6.952 -2.517 -11.617 1.00 98.50 93 LEU A C 1
ATOM 733 O O . LEU A 1 93 ? 6.085 -2.535 -10.751 1.00 98.50 93 LEU A O 1
ATOM 737 N N . THR A 1 94 ? 7.944 -3.410 -11.626 1.00 98.25 94 THR A N 1
ATOM 738 C CA . THR A 1 94 ? 8.090 -4.442 -10.588 1.00 98.25 94 THR A CA 1
ATOM 739 C C . THR A 1 94 ? 8.347 -3.820 -9.215 1.00 98.25 94 THR A C 1
ATOM 741 O O . THR A 1 94 ? 7.806 -4.288 -8.214 1.00 98.25 94 THR A O 1
ATOM 744 N N . ASN A 1 95 ? 9.163 -2.768 -9.151 1.00 98.12 95 ASN A N 1
ATOM 745 C CA . ASN A 1 95 ? 9.436 -2.052 -7.908 1.00 98.12 95 ASN A CA 1
ATOM 746 C C . ASN A 1 95 ? 8.199 -1.300 -7.404 1.00 98.12 95 ASN A C 1
ATOM 748 O O . ASN A 1 95 ? 7.913 -1.357 -6.212 1.00 98.12 95 ASN A O 1
ATOM 752 N N . GLU A 1 96 ? 7.436 -0.670 -8.299 1.00 98.00 96 GLU A N 1
ATOM 753 C CA . GLU A 1 96 ? 6.174 -0.002 -7.965 1.00 98.00 96 GLU A CA 1
ATOM 754 C C . GLU A 1 96 ? 5.156 -0.990 -7.382 1.00 98.00 96 GLU A C 1
ATOM 756 O O . GLU A 1 96 ? 4.600 -0.748 -6.314 1.00 98.00 96 GLU A O 1
ATOM 761 N N . VAL A 1 97 ? 4.985 -2.162 -8.005 1.00 98.31 97 VAL A N 1
ATOM 762 C CA . VAL A 1 97 ? 4.109 -3.219 -7.472 1.00 98.31 97 VAL A CA 1
ATOM 763 C C . VAL A 1 97 ? 4.552 -3.662 -6.076 1.00 98.31 97 VAL A C 1
ATOM 765 O O . VAL A 1 97 ? 3.713 -3.786 -5.189 1.00 98.31 97 VAL A O 1
ATOM 768 N N . LYS A 1 98 ? 5.856 -3.863 -5.846 1.00 98.00 98 LYS A N 1
ATOM 769 C CA . LYS A 1 98 ? 6.375 -4.228 -4.516 1.00 98.00 98 LYS A CA 1
ATOM 770 C C . LYS A 1 98 ? 6.101 -3.145 -3.473 1.00 98.00 98 LYS A C 1
ATOM 772 O O . LYS A 1 98 ? 5.700 -3.467 -2.360 1.00 98.00 98 LYS A O 1
ATOM 777 N N . GLN A 1 99 ? 6.299 -1.874 -3.822 1.00 97.50 99 GLN A N 1
ATOM 778 C CA . GLN A 1 99 ? 6.001 -0.753 -2.926 1.00 97.50 99 GLN A CA 1
ATOM 779 C C . GLN A 1 99 ? 4.513 -0.702 -2.576 1.00 97.50 99 GLN A C 1
ATOM 781 O O . GLN A 1 99 ? 4.168 -0.622 -1.399 1.00 97.50 99 GLN A O 1
ATOM 786 N N . LEU A 1 100 ? 3.636 -0.834 -3.575 1.00 97.25 100 LEU A N 1
ATOM 787 C CA . LEU A 1 100 ? 2.189 -0.875 -3.365 1.00 97.25 100 LEU A CA 1
ATOM 788 C C . LEU A 1 100 ? 1.762 -2.078 -2.516 1.00 97.25 100 LEU A C 1
ATOM 790 O O . LEU A 1 100 ? 0.874 -1.945 -1.681 1.00 97.25 100 LEU A O 1
ATOM 794 N N . GLN A 1 101 ? 2.399 -3.241 -2.678 1.00 97.88 101 GLN A N 1
ATOM 795 C CA . GLN A 1 101 ? 2.141 -4.415 -1.836 1.00 97.88 101 GLN A CA 1
ATOM 796 C C . GLN A 1 101 ? 2.501 -4.161 -0.369 1.00 97.88 101 GLN A C 1
ATOM 798 O O . GLN A 1 101 ? 1.708 -4.489 0.511 1.00 97.88 101 GLN A O 1
ATOM 803 N N . ILE A 1 102 ? 3.656 -3.540 -0.107 1.00 96.75 102 ILE A N 1
ATOM 804 C CA . ILE A 1 102 ? 4.076 -3.172 1.253 1.00 96.75 102 ILE A CA 1
ATOM 805 C C . ILE A 1 102 ? 3.079 -2.180 1.864 1.00 96.75 102 ILE A C 1
ATOM 807 O O . ILE A 1 102 ? 2.593 -2.406 2.969 1.00 96.75 102 ILE A O 1
ATOM 811 N N . GLN A 1 103 ? 2.712 -1.128 1.124 1.00 95.62 103 GLN A N 1
ATOM 812 C CA . GLN A 1 103 ? 1.726 -0.141 1.577 1.00 95.62 103 GLN A CA 1
ATOM 813 C C . GLN A 1 103 ? 0.359 -0.778 1.849 1.00 95.62 103 GLN A C 1
ATOM 815 O O . GLN A 1 103 ? -0.279 -0.483 2.855 1.00 95.62 103 GLN A O 1
ATOM 820 N N . ASN A 1 104 ? -0.092 -1.684 0.981 1.00 96.75 104 ASN A N 1
ATOM 821 C CA . ASN A 1 104 ? -1.356 -2.388 1.166 1.00 96.75 104 ASN A CA 1
ATOM 822 C C . ASN A 1 104 ? -1.334 -3.265 2.427 1.00 96.75 104 ASN A C 1
ATOM 824 O O . ASN A 1 104 ? -2.300 -3.274 3.189 1.00 96.75 104 ASN A O 1
ATOM 828 N N . GLN A 1 105 ? -0.226 -3.965 2.680 1.00 95.81 105 GLN A N 1
ATOM 829 C CA . GLN A 1 105 ? -0.053 -4.757 3.895 1.00 95.81 105 GLN A CA 1
ATOM 830 C C . GLN A 1 105 ? -0.050 -3.875 5.151 1.00 95.81 105 GLN A C 1
ATOM 832 O O . GLN A 1 105 ? -0.705 -4.213 6.135 1.00 95.81 105 GLN A O 1
ATOM 837 N N . GLU A 1 106 ? 0.634 -2.732 5.114 1.00 93.69 106 GLU A N 1
ATOM 838 C CA . GLU A 1 106 ? 0.647 -1.774 6.220 1.00 93.69 106 GLU A CA 1
ATOM 839 C C . GLU A 1 106 ? -0.758 -1.232 6.519 1.00 93.69 106 GLU A C 1
ATOM 841 O O . GLU A 1 106 ? -1.199 -1.255 7.669 1.00 93.69 106 GLU A O 1
ATOM 846 N N . LEU A 1 107 ? -1.500 -0.814 5.488 1.00 93.38 107 LEU A N 1
ATOM 847 C CA . LEU A 1 107 ? -2.878 -0.340 5.635 1.00 93.38 107 LEU A CA 1
ATOM 848 C C . LEU A 1 107 ? -3.805 -1.426 6.191 1.00 93.38 107 LEU A C 1
ATOM 850 O O . LEU A 1 107 ? -4.612 -1.142 7.074 1.00 93.38 107 LEU A O 1
ATOM 854 N N . ASN A 1 108 ? -3.668 -2.671 5.731 1.00 94.19 108 ASN A N 1
ATOM 855 C CA . ASN A 1 108 ? -4.436 -3.795 6.269 1.00 94.19 108 ASN A CA 1
ATOM 856 C C . ASN A 1 108 ? -4.121 -4.057 7.745 1.00 94.19 108 ASN A C 1
ATOM 858 O O . ASN A 1 108 ? -5.037 -4.303 8.530 1.00 94.19 108 ASN A O 1
ATOM 862 N N . ASN A 1 109 ? -2.850 -3.971 8.144 1.00 90.06 109 ASN A N 1
ATOM 863 C CA . ASN A 1 109 ? -2.461 -4.119 9.545 1.00 90.06 109 ASN A CA 1
ATOM 864 C C . ASN A 1 109 ? -3.076 -3.009 10.407 1.00 90.06 109 ASN A C 1
ATOM 866 O O . ASN A 1 109 ? -3.654 -3.303 11.450 1.00 90.06 109 ASN A O 1
ATOM 870 N N . ARG A 1 110 ? -3.025 -1.751 9.946 1.00 92.12 110 ARG A N 1
ATOM 871 C CA . ARG A 1 110 ? -3.666 -0.615 10.633 1.00 92.12 110 ARG A CA 1
ATOM 872 C C . ARG A 1 110 ? -5.177 -0.814 10.763 1.00 92.12 110 ARG A C 1
ATOM 874 O O . ARG A 1 110 ? -5.727 -0.622 11.845 1.00 92.12 110 ARG A O 1
ATOM 881 N N . LEU A 1 111 ? -5.841 -1.239 9.687 1.00 93.25 111 LEU A N 1
ATOM 882 C CA . LEU A 1 111 ? -7.277 -1.521 9.690 1.00 93.25 111 LEU A CA 1
ATOM 883 C C . LEU A 1 111 ? -7.633 -2.617 10.700 1.00 93.25 111 LEU A C 1
ATOM 885 O O . LEU A 1 111 ? -8.604 -2.473 11.441 1.00 93.25 111 LEU A O 1
ATOM 889 N N . LYS A 1 112 ? -6.837 -3.689 10.758 1.00 92.75 112 LYS A N 1
ATOM 890 C CA . LYS A 1 112 ? -7.032 -4.770 11.726 1.00 92.75 112 LYS A CA 1
ATOM 891 C C . LYS A 1 112 ? -6.908 -4.262 13.162 1.00 92.75 112 LYS A C 1
ATOM 893 O O . LYS A 1 112 ? -7.821 -4.485 13.948 1.00 92.75 112 LYS A O 1
ATOM 898 N N . SER A 1 113 ? -5.859 -3.501 13.473 1.00 90.12 113 S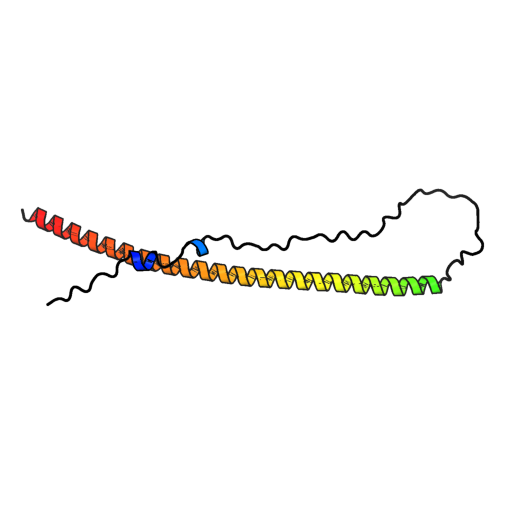ER A N 1
ATOM 899 C CA . SER A 1 113 ? -5.682 -2.908 14.805 1.00 90.12 113 SER A CA 1
ATOM 900 C C . SER A 1 113 ? -6.852 -2.002 15.205 1.00 90.12 113 S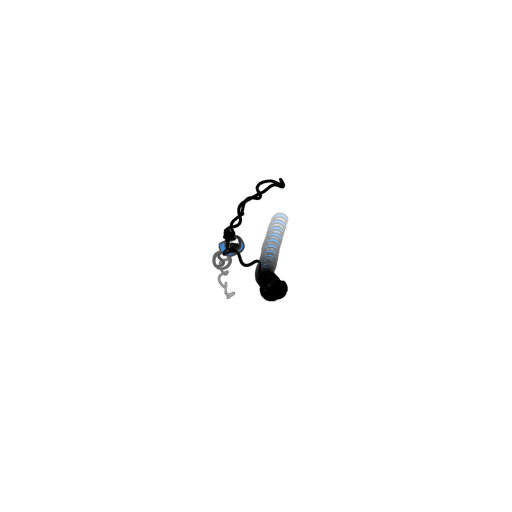ER A C 1
ATOM 902 O O . SER A 1 113 ? -7.327 -2.067 16.336 1.00 90.12 113 SER A O 1
ATOM 904 N N . LEU A 1 114 ? -7.362 -1.184 14.276 1.00 91.00 114 LEU A N 1
ATOM 905 C CA . LEU A 1 114 ? -8.538 -0.341 14.519 1.00 91.00 114 LEU A CA 1
ATOM 906 C C . LEU A 1 114 ? -9.813 -1.162 14.735 1.00 91.00 114 LEU A C 1
ATOM 908 O O . LEU A 1 114 ? -10.638 -0.804 15.575 1.00 91.00 114 LEU A O 1
ATOM 912 N N . SER A 1 115 ? -9.983 -2.256 13.993 1.00 92.31 115 SER A N 1
ATOM 913 C CA . SER A 1 115 ? -11.105 -3.179 14.176 1.00 92.31 115 SER A CA 1
ATOM 914 C C . SER A 1 115 ? -11.066 -3.835 15.556 1.00 92.31 115 SER A C 1
ATOM 916 O O . SER A 1 115 ? -12.091 -3.883 16.238 1.00 92.31 115 SER A O 1
ATOM 918 N N . ASP A 1 116 ? -9.892 -4.300 15.985 1.00 91.06 116 ASP A N 1
ATOM 919 C CA . ASP A 1 116 ? -9.696 -4.928 17.293 1.00 91.06 116 ASP A CA 1
ATOM 920 C C . ASP A 1 116 ? -9.978 -3.923 18.423 1.00 91.06 116 ASP A C 1
ATOM 922 O O . ASP A 1 116 ? -10.724 -4.222 19.356 1.00 91.06 116 ASP A O 1
ATOM 926 N N . LEU A 1 117 ? -9.492 -2.684 18.292 1.00 92.50 117 LEU A N 1
ATOM 927 C CA . LEU A 1 117 ? -9.819 -1.604 19.223 1.00 92.50 117 LEU A CA 1
ATOM 928 C C . LEU A 1 117 ? -11.324 -1.325 19.271 1.00 92.50 117 LEU A C 1
ATOM 930 O O . LEU A 1 117 ? -11.902 -1.216 20.352 1.00 92.50 117 LEU A O 1
ATOM 934 N N . ASN A 1 118 ? -11.967 -1.185 18.110 1.00 94.12 118 ASN A N 1
ATOM 935 C CA . ASN A 1 118 ? -13.398 -0.919 18.048 1.00 94.12 118 ASN A CA 1
ATOM 936 C C . ASN A 1 118 ? -14.189 -2.035 18.741 1.00 94.12 118 ASN A C 1
ATOM 938 O O . ASN A 1 118 ? -15.150 -1.760 19.456 1.00 94.12 118 ASN A O 1
ATOM 942 N N . HIS A 1 119 ? -13.756 -3.286 18.578 1.00 93.94 119 HIS A N 1
ATOM 943 C CA . HIS A 1 119 ? -14.341 -4.420 19.273 1.00 93.94 119 HIS A CA 1
ATOM 944 C C . HIS A 1 119 ? -14.223 -4.286 20.798 1.00 93.94 119 HIS A C 1
ATOM 946 O O . HIS A 1 119 ? -15.240 -4.402 21.485 1.00 93.94 119 HIS A O 1
ATOM 952 N N . CYS A 1 120 ? -13.036 -3.960 21.318 1.00 95.19 120 CYS A N 1
ATOM 953 C CA . CYS A 1 120 ? -12.828 -3.713 22.749 1.00 95.19 120 CYS A CA 1
ATOM 954 C C . CYS A 1 120 ? -13.720 -2.575 23.270 1.00 95.19 120 CYS A C 1
ATOM 956 O O . CYS A 1 120 ? -14.468 -2.767 24.227 1.00 95.19 120 CYS A O 1
ATOM 958 N N . LEU A 1 121 ? -13.743 -1.430 22.578 1.00 94.31 121 LEU A N 1
ATOM 959 C CA . LEU A 1 121 ? -14.582 -0.285 22.952 1.00 94.31 121 LEU A CA 1
ATOM 960 C C . LEU A 1 121 ? -16.075 -0.633 22.968 1.00 94.31 121 LEU A C 1
ATOM 962 O O . LEU A 1 121 ? -16.822 -0.141 23.812 1.00 94.31 121 LEU A O 1
ATOM 966 N N . ARG A 1 122 ? -16.534 -1.491 22.049 1.00 96.00 122 ARG A N 1
ATOM 967 C CA . ARG A 1 122 ? -17.923 -1.969 22.037 1.00 96.00 122 ARG A CA 1
ATOM 968 C C . ARG A 1 122 ? -18.235 -2.854 23.239 1.00 96.00 122 ARG A C 1
ATOM 970 O O . ARG A 1 122 ? -19.327 -2.729 23.790 1.00 96.00 122 ARG A O 1
ATOM 977 N N . ILE A 1 123 ? -17.312 -3.728 23.640 1.00 96.38 123 ILE A N 1
ATOM 978 C CA . ILE A 1 123 ? -17.466 -4.550 24.849 1.00 96.38 123 ILE A CA 1
ATOM 979 C C . ILE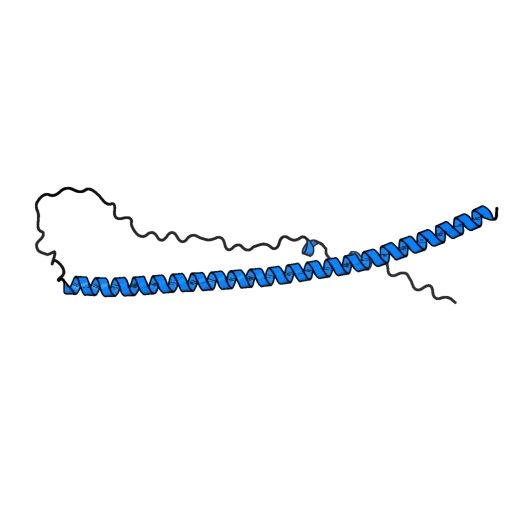 A 1 123 ? -17.581 -3.647 26.079 1.00 96.38 123 ILE A C 1
ATOM 981 O O . ILE A 1 123 ? -18.539 -3.784 26.839 1.00 96.38 123 ILE A O 1
ATOM 985 N N . ASP A 1 124 ? -16.672 -2.684 26.234 1.00 93.81 124 ASP A N 1
ATOM 986 C CA . ASP A 1 124 ? -16.691 -1.755 27.368 1.00 93.81 124 ASP A CA 1
ATOM 987 C C . ASP A 1 124 ? -17.965 -0.903 27.393 1.00 93.81 124 ASP A C 1
ATOM 989 O O . ASP A 1 124 ? -18.601 -0.759 28.436 1.00 93.81 124 ASP A O 1
ATOM 993 N N . ASN A 1 125 ? -18.405 -0.395 26.237 1.00 97.12 125 ASN A N 1
ATOM 994 C CA . ASN A 1 125 ? -19.647 0.370 26.146 1.00 97.12 125 ASN A CA 1
ATOM 995 C C . ASN A 1 125 ? -20.867 -0.462 26.568 1.00 97.12 125 ASN A C 1
ATOM 997 O O . ASN A 1 125 ? -21.731 0.030 27.293 1.00 97.12 125 ASN A O 1
ATOM 1001 N N . ASN A 1 126 ? -20.926 -1.729 26.148 1.00 96.50 126 ASN A N 1
ATOM 1002 C CA . ASN A 1 126 ? -21.990 -2.640 26.558 1.00 96.50 126 ASN A CA 1
ATOM 1003 C C . ASN A 1 126 ? -21.950 -2.918 28.065 1.00 96.50 126 ASN A C 1
ATOM 1005 O O . ASN A 1 126 ? -23.011 -2.953 28.685 1.00 96.50 126 ASN A O 1
ATOM 1009 N N . ARG A 1 127 ? -20.756 -3.063 28.659 1.00 96.88 127 ARG A N 1
ATOM 1010 C CA . ARG A 1 127 ? -20.596 -3.236 30.111 1.00 96.88 127 ARG A CA 1
ATOM 1011 C C . ARG A 1 127 ? -21.164 -2.043 30.875 1.00 96.88 127 ARG A C 1
ATOM 1013 O O . ARG A 1 127 ? -22.036 -2.226 31.716 1.00 96.88 127 ARG A O 1
ATOM 1020 N N . VAL A 1 128 ? -20.746 -0.827 30.521 1.00 96.75 128 VAL A N 1
ATOM 1021 C CA . VAL A 1 128 ? -21.228 0.403 31.174 1.00 96.75 128 VAL A CA 1
ATOM 1022 C C . VAL A 1 128 ? -22.742 0.550 31.019 1.00 96.75 128 VAL A C 1
ATOM 1024 O O . VAL A 1 128 ? -23.441 0.885 31.970 1.00 96.75 128 VAL A O 1
ATOM 1027 N N . ARG A 1 129 ? -23.287 0.250 29.834 1.00 97.50 129 ARG A N 1
ATOM 1028 C CA . ARG A 1 129 ? -24.742 0.271 29.613 1.00 97.50 129 ARG A CA 1
ATOM 1029 C C . ARG A 1 129 ? -25.482 -0.733 30.490 1.00 97.50 129 ARG A C 1
ATOM 1031 O O . ARG A 1 129 ? -26.554 -0.407 30.994 1.00 97.50 129 ARG A O 1
ATOM 1038 N N . PHE A 1 130 ? -24.924 -1.927 30.665 1.00 97.75 130 PHE A N 1
ATOM 1039 C CA . PHE A 1 130 ? -25.495 -2.948 31.533 1.00 97.75 130 PHE A CA 1
ATOM 1040 C C . PHE A 1 130 ? -25.505 -2.492 32.997 1.00 97.75 130 PHE A C 1
ATOM 1042 O O . PHE A 1 130 ? -26.557 -2.521 33.630 1.00 97.75 130 PHE A O 1
ATOM 1049 N N . GLU A 1 131 ? -24.388 -1.967 33.502 1.00 97.25 131 GLU A N 1
ATOM 1050 C CA . GLU A 1 131 ? -24.303 -1.394 34.853 1.00 97.25 131 GLU A CA 1
ATOM 1051 C C . GLU A 1 131 ? -25.314 -0.253 35.051 1.00 97.25 131 GLU A C 1
ATOM 1053 O O . GLU A 1 131 ? -26.067 -0.253 36.024 1.00 97.25 131 GLU A O 1
ATOM 1058 N N . CYS A 1 132 ? -25.420 0.675 34.090 1.00 97.38 132 CYS A N 1
ATOM 1059 C CA 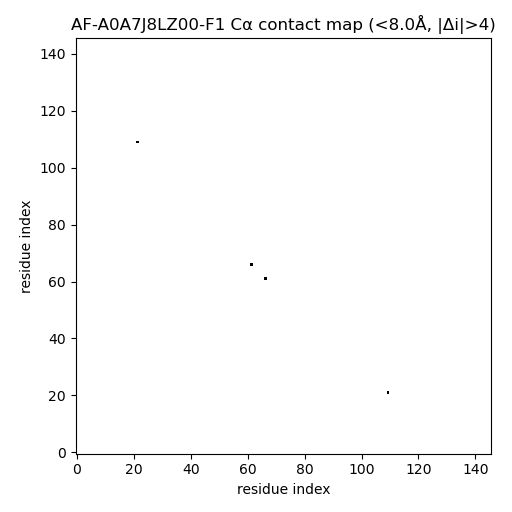. CYS A 1 132 ? -26.433 1.731 34.134 1.00 97.38 132 CYS A CA 1
ATOM 1060 C C . CYS A 1 132 ? -27.861 1.171 34.182 1.00 97.38 132 CYS A C 1
ATOM 1062 O O . CYS A 1 132 ? -28.690 1.714 34.908 1.00 97.38 132 CYS A O 1
ATOM 1064 N N . SER A 1 133 ? -28.160 0.107 33.429 1.00 97.75 133 SER A N 1
ATOM 1065 C CA . SER A 1 133 ? -29.492 -0.510 33.433 1.00 97.75 133 SER A CA 1
ATOM 1066 C C . SER A 1 133 ? -29.834 -1.166 34.772 1.00 97.75 133 SER A C 1
ATOM 1068 O O . SER A 1 133 ? -30.961 -1.024 35.239 1.00 97.75 133 SER A O 1
ATOM 1070 N N . ILE A 1 134 ? -28.854 -1.804 35.425 1.00 97.50 134 ILE A N 1
ATOM 1071 C CA . ILE A 1 134 ? -29.024 -2.381 36.764 1.00 97.50 134 ILE A CA 1
ATOM 1072 C C . ILE A 1 134 ? -29.332 -1.275 37.768 1.00 97.50 134 ILE A C 1
ATOM 1074 O O . ILE A 1 134 ? -30.348 -1.336 38.452 1.00 97.50 134 ILE A O 1
ATOM 1078 N N . LEU A 1 135 ? -28.501 -0.231 37.813 1.00 96.94 135 LEU A N 1
ATOM 1079 C CA . LEU A 1 135 ? -28.685 0.874 38.756 1.00 96.94 135 LEU A CA 1
ATOM 1080 C C . LEU A 1 135 ? -30.025 1.592 38.542 1.00 96.94 135 LEU A C 1
ATOM 1082 O O . LEU A 1 135 ? -30.687 1.988 39.499 1.00 96.94 135 LEU A O 1
ATOM 1086 N N . GLN A 1 136 ? -30.454 1.749 37.286 1.00 97.06 136 GLN A N 1
ATOM 1087 C CA . GLN A 1 136 ? -31.775 2.294 36.973 1.00 97.06 136 GLN A CA 1
ATOM 1088 C C . GLN A 1 136 ? -32.900 1.411 37.516 1.00 97.06 136 GLN A C 1
ATOM 1090 O O . GLN A 1 136 ? -33.858 1.948 38.073 1.00 97.06 136 GLN A O 1
ATOM 1095 N N . GLN A 1 137 ? -32.782 0.088 37.383 1.00 96.88 137 GLN A N 1
ATOM 1096 C CA . GLN A 1 137 ? -33.762 -0.850 37.923 1.00 96.88 137 GLN A CA 1
ATOM 1097 C C . GLN A 1 137 ? -33.827 -0.770 39.452 1.00 96.88 137 GLN A C 1
ATOM 1099 O O . GLN A 1 137 ? -34.912 -0.597 39.996 1.00 96.88 137 GLN A O 1
ATOM 1104 N N . GLU A 1 138 ? -32.685 -0.781 40.142 1.00 96.12 138 GLU A N 1
ATOM 1105 C CA . GLU A 1 138 ? -32.632 -0.675 41.607 1.00 96.12 138 GLU A CA 1
ATOM 1106 C C . GLU A 1 138 ? -33.276 0.622 42.119 1.00 96.12 138 GLU A C 1
ATOM 1108 O O . GLU A 1 138 ? -34.020 0.620 43.101 1.00 96.12 138 GLU A O 1
ATOM 1113 N N . VAL A 1 139 ? -33.042 1.746 41.432 1.00 96.12 139 VAL A N 1
ATOM 1114 C CA . VAL A 1 139 ? -33.679 3.026 41.775 1.00 96.12 139 VAL A CA 1
ATOM 1115 C C . VAL A 1 139 ? -35.192 2.984 41.565 1.00 96.12 139 VAL A C 1
ATOM 1117 O O . VAL A 1 139 ? -35.930 3.564 42.364 1.00 96.12 139 VAL A O 1
ATOM 1120 N N . LEU A 1 140 ? -35.672 2.328 40.506 1.00 96.25 140 LEU A N 1
ATOM 1121 C CA . LEU A 1 140 ? -37.107 2.152 40.281 1.00 96.25 140 LEU A CA 1
ATOM 1122 C C . LEU A 1 140 ? -37.736 1.272 41.362 1.00 96.25 140 LEU A C 1
ATOM 1124 O O . LEU A 1 140 ? -38.780 1.646 41.892 1.00 96.25 140 LEU A O 1
ATOM 1128 N N . ASP A 1 141 ? -37.084 0.174 41.730 1.00 95.06 141 ASP A N 1
ATOM 1129 C CA . ASP A 1 141 ? -37.559 -0.740 42.768 1.00 95.06 141 ASP A CA 1
ATOM 1130 C C . ASP A 1 141 ? -37.648 -0.022 44.125 1.00 95.06 141 ASP A C 1
ATOM 1132 O O . ASP A 1 141 ? -38.677 -0.085 44.797 1.00 95.06 141 ASP A O 1
ATOM 1136 N N . MET A 1 142 ? -36.631 0.769 44.495 1.00 95.31 142 MET A N 1
ATOM 1137 C CA . MET A 1 142 ? -36.666 1.597 45.710 1.00 95.31 142 MET A CA 1
ATOM 1138 C C . MET A 1 142 ? -37.799 2.631 45.693 1.00 95.31 142 MET A C 1
ATOM 1140 O O . MET A 1 142 ? -38.424 2.870 46.724 1.00 95.31 142 MET A O 1
ATOM 1144 N N . ARG A 1 143 ? -38.084 3.246 44.536 1.00 93.50 143 ARG A N 1
ATOM 1145 C CA . ARG A 1 143 ? -39.198 4.199 44.394 1.00 93.50 143 ARG A CA 1
ATOM 1146 C C . ARG A 1 143 ? -40.570 3.538 44.492 1.00 93.50 143 ARG A C 1
ATOM 1148 O O . ARG A 1 143 ? -41.508 4.223 44.864 1.00 93.50 143 ARG A O 1
ATOM 1155 N N . GLN A 1 144 ? -40.699 2.265 44.123 1.00 89.38 144 GLN A N 1
ATOM 1156 C CA . GLN A 1 144 ? -41.963 1.524 44.211 1.00 89.38 144 GLN A CA 1
ATOM 1157 C C . GLN A 1 144 ? -42.250 0.996 45.625 1.00 89.38 144 GLN A C 1
ATOM 1159 O O . GLN A 1 144 ? -43.388 0.641 45.920 1.00 89.38 144 GLN A O 1
ATOM 1164 N N . LEU A 1 145 ? -41.230 0.928 46.487 1.00 83.62 145 LEU A N 1
ATOM 1165 C CA . LEU A 1 145 ? -41.341 0.493 47.884 1.00 83.62 145 LEU A CA 1
ATOM 1166 C C . LEU A 1 145 ? -41.686 1.632 48.868 1.00 83.62 145 LEU A C 1
ATOM 1168 O O . LEU A 1 145 ? -41.918 1.349 50.045 1.00 83.62 145 LEU A O 1
ATOM 1172 N N . LEU A 1 146 ? -41.709 2.887 48.407 1.00 59.72 146 LEU A N 1
ATOM 1173 C CA . LEU A 1 146 ? -42.075 4.099 49.159 1.00 59.72 146 LEU A CA 1
ATOM 1174 C C . LEU A 1 146 ? -43.447 4.620 48.721 1.00 59.72 146 LEU A C 1
ATOM 1176 O O . LEU A 1 146 ? -44.177 5.122 49.605 1.00 59.72 146 LEU A O 1
#

InterPro domains:
  IPR004827 Basic-leucine zipper domain [PF00170] (67-122)
  IPR004827 Basic-leucine zipper domain [PS00036] (70-85)
  IPR004827 Basic-leucine zipper domain [PS50217] (65-116)
  IPR004827 Basic-leucine zipper domain [SM00338] (63-127)
  IPR046347 Basic-leucine zipper domain superfamily [SSF57959] (67-121)

Radius of gyration: 38.78 Å; Cα contacts (8 Å, |Δi|>4): 2; chains: 1; bounding box: 80×33×112 Å